Protein AF-A0A1C5XLG9-F1 (afdb_monomer_lite)

pLDDT: mean 87.08, std 16.33, range [39.06, 98.44]

Sequence (145 aa):
MLRSKFYVYPVCGNVIHTMGEAVIHCHGVQLAPAVPEETDENHKIFIEKVEAEYFVCIDHDMTKKHYISFIAAASSDRMQMVKLYPEGNAEARFKINGVKRIFFYCNKDGLFSINVVKGLDDREKSYDDVEERRELEKVAGILFR

Secondary structure (DSSP, 8-state):
-TT-EEEE-TTT--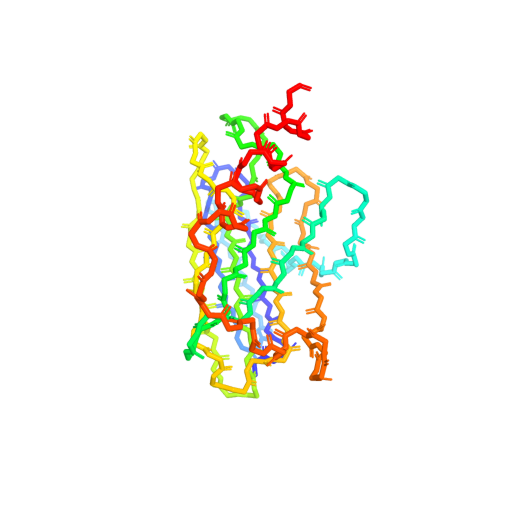EEEESS---EEETTEEEPPBPEEPP-TTSEEEEEEETTEEEEEEE---BTTB-EEEEEEE-SS-EEEEE--TTS-SEEEEE-TT--EEEEEETTTEEEEEE--TTTTT----S--HHHHHHHHHHHHHHT-

Structure (mmCIF, N/CA/C/O backbone):
data_AF-A0A1C5XLG9-F1
#
_entry.id   AF-A0A1C5XLG9-F1
#
loop_
_atom_site.group_PDB
_atom_site.id
_atom_site.type_symbol
_atom_site.label_atom_id
_atom_site.label_alt_id
_atom_site.label_comp_id
_atom_site.label_asym_id
_atom_site.label_entity_id
_atom_site.label_seq_id
_atom_site.pdbx_PDB_ins_code
_atom_site.Cartn_x
_atom_site.Cartn_y
_atom_site.Cartn_z
_atom_site.occupancy
_atom_site.B_iso_or_equiv
_atom_site.auth_seq_id
_atom_site.auth_comp_id
_atom_site.auth_asym_id
_atom_site.auth_atom_id
_atom_site.pdbx_PDB_model_num
ATOM 1 N N . MET A 1 1 ? -14.664 -3.028 -2.597 1.00 91.81 1 MET A N 1
ATOM 2 C CA . MET A 1 1 ? -13.271 -2.635 -2.905 1.00 91.81 1 MET A CA 1
ATOM 3 C C . MET A 1 1 ? -12.218 -3.681 -2.546 1.00 91.81 1 MET A C 1
ATOM 5 O O . MET A 1 1 ? -11.067 -3.509 -2.919 1.00 91.81 1 MET A O 1
ATOM 9 N N . LEU A 1 2 ? -12.576 -4.804 -1.911 1.00 88.88 2 LEU A N 1
ATOM 10 C CA . LEU A 1 2 ? -11.608 -5.835 -1.498 1.00 88.88 2 LEU A CA 1
ATOM 11 C C . LEU A 1 2 ? -10.938 -6.606 -2.646 1.00 88.88 2 LEU A C 1
ATOM 13 O O . LEU A 1 2 ? -9.877 -7.180 -2.446 1.00 88.88 2 LEU A O 1
ATOM 17 N N . ARG A 1 3 ? -11.548 -6.619 -3.838 1.00 90.56 3 ARG A N 1
ATOM 18 C CA . ARG A 1 3 ? -11.000 -7.246 -5.055 1.00 90.56 3 ARG A CA 1
ATOM 19 C C . ARG A 1 3 ? -10.308 -6.243 -5.985 1.00 90.56 3 ARG A C 1
ATOM 21 O O . ARG A 1 3 ? -10.157 -6.511 -7.171 1.00 90.56 3 ARG A O 1
ATOM 28 N N . SER A 1 4 ? -9.961 -5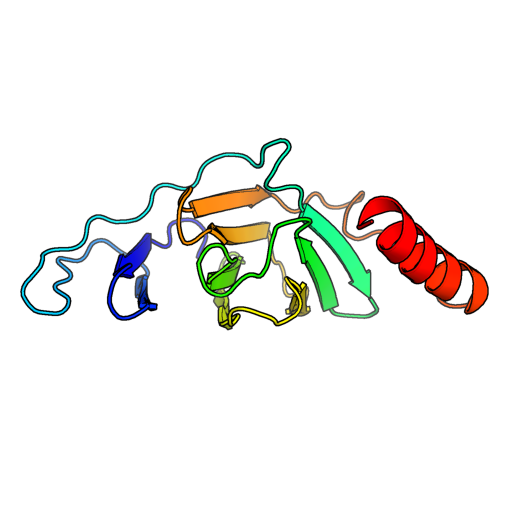.069 -5.461 1.00 92.62 4 SER A N 1
ATOM 29 C CA . SER A 1 4 ? -9.264 -4.047 -6.240 1.00 92.62 4 SER A CA 1
ATOM 30 C C . SER A 1 4 ? -7.925 -4.567 -6.748 1.00 92.62 4 SER A C 1
ATOM 32 O O . SER A 1 4 ? -7.252 -5.316 -6.041 1.00 92.62 4 SER A O 1
ATOM 34 N N . LYS A 1 5 ? -7.527 -4.136 -7.944 1.00 96.50 5 LYS A N 1
ATOM 35 C CA . LYS A 1 5 ? -6.187 -4.390 -8.480 1.00 96.50 5 LYS A CA 1
ATOM 36 C C . LYS A 1 5 ? -5.376 -3.103 -8.442 1.00 96.50 5 LYS A C 1
ATOM 38 O O . LYS A 1 5 ? -5.905 -2.030 -8.748 1.00 96.50 5 LYS A O 1
ATOM 43 N N . PHE A 1 6 ? -4.104 -3.229 -8.089 1.00 97.25 6 PHE A N 1
ATOM 44 C CA . PHE A 1 6 ? -3.134 -2.142 -8.118 1.00 97.25 6 PHE A CA 1
ATOM 45 C C . PHE A 1 6 ? -2.092 -2.441 -9.184 1.00 97.25 6 PHE A C 1
ATOM 47 O O . PHE A 1 6 ? -1.604 -3.561 -9.270 1.00 97.25 6 PHE A O 1
ATOM 54 N N . TYR A 1 7 ? -1.748 -1.443 -9.981 1.00 97.06 7 TYR A N 1
ATOM 55 C CA . TYR A 1 7 ? -0.691 -1.520 -10.979 1.00 97.06 7 TYR A CA 1
ATOM 56 C C . TYR A 1 7 ? 0.310 -0.431 -10.648 1.00 97.06 7 TYR A C 1
ATOM 58 O O . TYR A 1 7 ? -0.067 0.737 -10.535 1.00 97.06 7 TYR A O 1
ATOM 66 N N . VAL A 1 8 ? 1.572 -0.809 -10.475 1.00 95.44 8 VAL A N 1
ATOM 67 C CA . VAL A 1 8 ? 2.634 0.130 -10.123 1.00 95.44 8 VAL A CA 1
ATOM 68 C C . VAL A 1 8 ? 3.717 0.059 -11.178 1.00 95.44 8 VAL A C 1
ATOM 70 O O . VAL A 1 8 ? 4.199 -1.023 -11.502 1.00 95.44 8 VAL A O 1
ATOM 73 N N . TYR A 1 9 ? 4.103 1.214 -11.717 1.00 94.12 9 TYR A N 1
ATOM 74 C CA . TYR A 1 9 ? 5.257 1.293 -12.604 1.00 94.12 9 TYR A CA 1
ATOM 75 C C . TYR A 1 9 ? 6.471 1.811 -11.824 1.00 94.12 9 TYR A C 1
ATOM 77 O O . TYR A 1 9 ? 6.472 2.980 -11.429 1.00 94.12 9 TYR A O 1
ATOM 85 N N . PRO A 1 10 ? 7.511 0.986 -11.599 1.00 81.44 10 PRO A N 1
ATOM 86 C CA . PRO A 1 10 ? 8.613 1.335 -10.700 1.00 81.44 10 PRO A CA 1
ATOM 87 C C . PRO A 1 10 ? 9.467 2.502 -11.209 1.00 81.44 10 PRO A C 1
ATOM 89 O O . PRO A 1 10 ? 10.091 3.190 -10.409 1.00 81.44 10 PRO A O 1
ATOM 92 N N . VAL A 1 11 ? 9.477 2.760 -12.523 1.00 86.81 11 VAL A N 1
ATOM 93 C CA . VAL A 1 11 ? 10.314 3.811 -13.123 1.00 86.81 11 VAL A CA 1
ATOM 94 C C . VAL A 1 11 ? 9.716 5.203 -12.923 1.00 86.81 11 VAL A C 1
ATOM 96 O O . VAL A 1 11 ? 10.418 6.111 -12.496 1.00 86.81 11 VAL A O 1
ATOM 99 N N . CYS A 1 12 ? 8.425 5.393 -13.218 1.00 89.69 12 CYS A N 1
ATOM 100 C CA . CYS A 1 12 ? 7.783 6.708 -13.084 1.00 89.69 12 CYS A CA 1
ATOM 101 C C . CYS A 1 12 ? 6.988 6.871 -11.777 1.00 89.69 12 CYS A C 1
ATOM 103 O O . CYS A 1 12 ? 6.404 7.925 -11.541 1.00 89.69 12 CYS A O 1
ATOM 105 N N . GLY A 1 13 ? 6.900 5.819 -10.958 1.00 87.31 13 GLY A N 1
ATOM 106 C CA . GLY A 1 13 ? 6.197 5.830 -9.674 1.00 87.31 13 GLY A CA 1
ATOM 107 C C . GLY A 1 13 ? 4.672 5.943 -9.773 1.00 87.31 13 GLY A C 1
ATOM 108 O O . GLY A 1 13 ? 4.021 6.193 -8.752 1.00 87.31 13 GLY A O 1
ATOM 109 N N . ASN A 1 14 ? 4.101 5.778 -10.975 1.00 94.12 14 ASN A N 1
ATOM 110 C CA . ASN A 1 14 ? 2.658 5.834 -11.180 1.00 94.12 14 ASN A CA 1
ATOM 111 C C . ASN A 1 14 ? 1.990 4.629 -10.519 1.00 94.12 14 ASN A C 1
ATOM 113 O O . ASN A 1 14 ? 2.467 3.499 -10.649 1.00 94.12 14 ASN A O 1
ATOM 117 N N . VAL A 1 15 ? 0.878 4.890 -9.840 1.00 95.88 15 VAL A N 1
ATOM 118 C CA . VAL A 1 15 ? 0.072 3.872 -9.178 1.00 95.88 15 VAL A CA 1
ATOM 119 C C . VAL A 1 15 ? -1.351 3.998 -9.678 1.00 95.88 15 VAL A C 1
ATOM 121 O O . VAL A 1 15 ? -1.971 5.052 -9.554 1.00 95.88 15 VAL A O 1
ATOM 124 N N . ILE A 1 16 ? -1.865 2.910 -10.232 1.00 96.12 16 ILE A N 1
ATOM 125 C CA . ILE A 1 16 ? -3.201 2.859 -10.801 1.00 96.12 16 ILE A CA 1
ATOM 126 C C . ILE A 1 16 ? -4.006 1.831 -10.028 1.00 96.12 16 ILE A C 1
ATOM 128 O O . ILE A 1 16 ? -3.641 0.660 -9.933 1.00 96.12 16 ILE A O 1
ATOM 132 N N . HIS A 1 17 ? -5.122 2.287 -9.482 1.00 96.25 17 HIS A N 1
ATOM 133 C CA . HIS A 1 17 ? -6.124 1.448 -8.852 1.00 96.25 17 HIS A CA 1
ATOM 134 C C . HIS A 1 17 ? -7.250 1.163 -9.851 1.00 96.25 17 HIS A C 1
ATOM 136 O O . HIS A 1 17 ? -7.676 2.043 -10.596 1.00 96.25 17 HIS A O 1
ATOM 142 N N . THR A 1 18 ? -7.742 -0.073 -9.858 1.00 96.56 18 THR A N 1
ATOM 143 C CA . THR A 1 18 ? -8.908 -0.473 -10.653 1.00 96.56 18 THR A CA 1
ATOM 144 C C . THR A 1 18 ? -9.852 -1.346 -9.836 1.00 96.56 18 THR A C 1
ATOM 146 O O . THR A 1 18 ? -9.450 -2.048 -8.903 1.00 96.56 18 THR A O 1
ATOM 149 N N . MET A 1 19 ? -11.136 -1.304 -10.193 1.00 94.88 19 MET A N 1
ATOM 150 C CA . MET A 1 19 ? -12.191 -2.104 -9.558 1.00 94.88 19 MET A CA 1
ATOM 151 C C . MET A 1 19 ? -12.445 -3.451 -10.257 1.00 94.88 19 MET A C 1
ATOM 153 O O . MET A 1 19 ? -13.223 -4.257 -9.751 1.00 94.88 19 MET A O 1
ATOM 157 N N . GLY A 1 20 ? -11.807 -3.696 -11.400 1.00 90.62 20 GLY A N 1
ATOM 158 C CA . GLY A 1 20 ? -11.966 -4.899 -12.212 1.00 90.62 20 GLY A CA 1
ATOM 159 C C . GLY A 1 20 ? -10.718 -5.165 -13.048 1.00 90.62 20 GLY A C 1
ATOM 160 O O . GLY A 1 20 ? -9.715 -4.469 -12.911 1.00 90.62 20 GLY A O 1
ATOM 161 N N . GLU A 1 21 ? -10.777 -6.180 -13.903 1.00 91.75 21 GLU A N 1
ATOM 162 C CA . GLU A 1 21 ? -9.665 -6.502 -14.798 1.00 91.75 21 GLU A CA 1
ATOM 163 C C . GLU A 1 21 ? -9.498 -5.419 -15.872 1.00 91.75 21 GLU A C 1
ATOM 165 O O . GLU A 1 21 ? -10.477 -4.902 -16.415 1.00 91.75 21 GLU A O 1
ATOM 170 N N . ALA A 1 22 ? -8.248 -5.077 -16.177 1.00 93.88 22 ALA A N 1
ATOM 171 C CA . ALA A 1 22 ? -7.902 -4.088 -17.186 1.00 93.88 22 ALA A CA 1
ATOM 172 C C . ALA A 1 22 ? -6.536 -4.413 -17.800 1.00 93.88 22 ALA A C 1
ATOM 174 O O . ALA A 1 22 ? -5.654 -4.946 -17.130 1.00 93.88 22 ALA A O 1
ATOM 175 N N . VAL A 1 23 ? -6.344 -4.041 -19.065 1.00 96.25 23 VAL A N 1
ATOM 176 C CA . VAL A 1 23 ? -5.019 -4.036 -19.696 1.00 96.25 23 VAL A CA 1
ATOM 177 C C . VAL A 1 23 ? -4.431 -2.641 -19.524 1.00 96.25 23 VAL A C 1
ATOM 179 O O . VAL A 1 23 ? -4.897 -1.688 -20.146 1.00 96.25 23 VAL A O 1
ATOM 182 N N . ILE A 1 24 ? -3.419 -2.513 -18.669 1.00 96.56 24 ILE A N 1
ATOM 183 C CA . ILE A 1 24 ? -2.795 -1.226 -18.349 1.00 96.56 24 ILE A CA 1
ATOM 184 C C . ILE A 1 24 ? -1.411 -1.149 -18.977 1.00 96.56 24 ILE A C 1
ATOM 186 O O . ILE A 1 24 ? -0.586 -2.034 -18.773 1.00 96.56 24 ILE A O 1
ATOM 190 N N . HIS A 1 25 ? -1.148 -0.057 -19.693 1.00 95.94 25 HIS A N 1
ATOM 191 C CA . HIS A 1 25 ? 0.183 0.287 -20.179 1.00 95.94 25 HIS A CA 1
ATOM 192 C C . HIS A 1 25 ? 0.669 1.573 -19.513 1.00 95.94 25 HIS A C 1
ATOM 194 O O . HIS A 1 25 ? -0.083 2.541 -19.392 1.00 95.94 25 HIS A O 1
ATOM 200 N N . CYS A 1 26 ? 1.938 1.608 -19.117 1.00 94.75 26 CYS A N 1
ATOM 201 C CA . CYS A 1 26 ? 2.607 2.815 -18.649 1.00 94.75 26 CYS A CA 1
ATOM 202 C C . CYS A 1 26 ? 3.952 2.936 -19.363 1.00 94.75 26 CYS A C 1
ATOM 204 O O . CYS A 1 26 ? 4.747 2.003 -19.340 1.00 94.75 26 CYS A O 1
ATOM 206 N N . HIS A 1 27 ? 4.189 4.064 -20.041 1.00 92.94 27 HIS A N 1
ATOM 207 C CA . HIS A 1 27 ? 5.396 4.281 -20.853 1.00 92.94 27 HIS A CA 1
ATOM 208 C C . HIS A 1 27 ? 5.660 3.161 -21.883 1.00 92.94 27 HIS A C 1
ATOM 210 O O . HIS A 1 27 ? 6.800 2.773 -22.113 1.00 92.94 27 HIS A O 1
ATOM 216 N N . GLY A 1 28 ? 4.598 2.617 -22.488 1.00 93.06 28 GLY A N 1
ATOM 217 C CA . GLY A 1 28 ? 4.692 1.545 -23.488 1.00 93.06 28 GLY A CA 1
ATOM 218 C C . GLY A 1 28 ? 4.900 0.138 -22.918 1.00 93.06 28 GLY A C 1
ATOM 219 O O . GLY A 1 28 ? 4.861 -0.822 -23.680 1.00 93.06 28 GLY A O 1
ATOM 220 N N . VAL A 1 29 ? 5.058 -0.011 -21.599 1.00 94.19 29 VAL A N 1
ATOM 221 C CA . VAL A 1 29 ? 5.177 -1.313 -20.929 1.00 94.19 29 VAL A CA 1
ATOM 222 C C . VAL A 1 29 ? 3.815 -1.739 -20.393 1.00 94.19 29 VAL A C 1
ATOM 224 O O . VAL A 1 29 ? 3.153 -0.962 -19.702 1.00 94.19 29 VAL A O 1
ATOM 227 N N . GLN A 1 30 ? 3.397 -2.970 -20.692 1.00 95.94 30 GLN A N 1
ATOM 228 C CA . GLN A 1 30 ? 2.208 -3.563 -20.084 1.00 95.94 30 GLN A CA 1
ATOM 229 C C . GLN A 1 30 ? 2.493 -3.911 -18.619 1.00 95.94 30 GLN A C 1
ATOM 231 O O . GLN A 1 30 ? 3.436 -4.642 -18.318 1.00 95.94 30 GLN A O 1
ATOM 236 N N . LEU A 1 31 ? 1.670 -3.398 -17.707 1.00 96.19 31 LEU A N 1
ATOM 237 C CA . LEU A 1 31 ? 1.792 -3.663 -16.278 1.00 96.19 31 LEU A CA 1
ATOM 238 C C . LEU A 1 31 ? 0.988 -4.903 -15.892 1.00 96.19 31 LEU A C 1
ATOM 240 O O . LEU A 1 31 ? -0.177 -5.043 -16.271 1.00 96.19 31 LEU A O 1
ATOM 244 N N . ALA A 1 32 ? 1.592 -5.760 -15.074 1.00 95.19 32 ALA A N 1
ATOM 245 C CA . ALA A 1 32 ? 0.870 -6.792 -14.345 1.00 95.19 32 ALA A CA 1
ATOM 246 C C . ALA A 1 32 ? 0.250 -6.196 -13.065 1.00 95.19 32 ALA A C 1
ATOM 248 O O . ALA A 1 32 ? 0.822 -5.267 -12.484 1.00 95.19 32 ALA A O 1
ATOM 249 N N . PRO A 1 33 ? -0.909 -6.704 -12.611 1.00 96.31 33 PRO A N 1
ATOM 250 C CA . PRO A 1 33 ? -1.447 -6.319 -11.317 1.00 96.31 33 PRO A CA 1
ATOM 251 C C . PRO A 1 33 ? -0.516 -6.820 -10.208 1.00 96.31 33 PRO A C 1
ATOM 253 O O . PRO A 1 33 ? -0.120 -7.985 -10.203 1.00 96.31 33 PRO A O 1
ATOM 256 N N . ALA A 1 34 ? -0.197 -5.951 -9.255 1.00 96.25 34 ALA A N 1
ATOM 257 C CA . ALA A 1 34 ? 0.544 -6.325 -8.064 1.00 96.25 34 ALA A CA 1
ATOM 258 C C . ALA A 1 34 ? -0.287 -7.299 -7.219 1.00 96.25 34 ALA A C 1
ATOM 260 O O . ALA A 1 34 ? -1.488 -7.090 -6.998 1.00 96.25 34 ALA A O 1
ATOM 261 N N . VAL A 1 35 ? 0.360 -8.369 -6.765 1.00 95.75 35 VAL A N 1
ATOM 262 C CA . VAL A 1 35 ? -0.254 -9.398 -5.926 1.00 95.75 35 VAL A CA 1
ATOM 263 C C . VAL A 1 35 ? 0.079 -9.069 -4.474 1.00 95.75 35 VAL A C 1
ATOM 265 O O . VAL A 1 35 ? 1.255 -8.912 -4.170 1.00 95.75 35 VAL A O 1
ATOM 268 N N . PRO A 1 36 ? -0.927 -8.899 -3.599 1.00 96.00 36 PRO A N 1
ATOM 269 C CA . PRO A 1 36 ? -0.672 -8.597 -2.203 1.00 96.00 36 PRO A CA 1
ATOM 270 C C . PRO A 1 36 ? -0.177 -9.839 -1.456 1.00 96.00 36 PRO A C 1
ATOM 272 O O . PRO A 1 36 ? -0.831 -10.883 -1.502 1.00 96.00 36 PRO A O 1
ATOM 275 N N . GLU A 1 37 ? 0.915 -9.681 -0.723 1.00 96.62 37 GLU A N 1
ATOM 276 C CA . GLU A 1 37 ? 1.470 -10.666 0.207 1.00 96.62 37 GLU A CA 1
ATOM 277 C C . GLU A 1 37 ? 1.125 -10.308 1.664 1.00 96.62 37 GLU A C 1
ATOM 279 O O . GLU A 1 37 ? 0.599 -9.224 1.952 1.00 96.62 37 GLU A O 1
ATOM 284 N N . GLU A 1 38 ? 1.349 -11.239 2.591 1.00 95.00 38 GLU A N 1
ATOM 285 C CA . GLU A 1 38 ? 1.226 -10.963 4.027 1.00 95.00 38 GLU A CA 1
ATOM 286 C C . GLU A 1 38 ? 2.440 -10.172 4.521 1.00 95.00 38 GLU A C 1
ATOM 288 O O . GLU A 1 38 ? 3.532 -10.286 3.974 1.00 95.00 38 GLU A O 1
ATOM 293 N N . THR A 1 39 ? 2.246 -9.350 5.551 1.00 92.38 39 THR A N 1
ATOM 294 C CA . THR A 1 39 ? 3.325 -8.539 6.126 1.00 92.38 39 THR A CA 1
ATOM 295 C C . THR A 1 39 ? 4.409 -9.410 6.748 1.00 92.38 39 THR A C 1
ATOM 297 O O . THR A 1 39 ? 4.094 -10.354 7.474 1.00 92.38 39 THR A O 1
ATOM 300 N N . ASP A 1 40 ? 5.666 -9.041 6.530 1.00 91.62 40 ASP A N 1
ATOM 301 C CA . ASP A 1 40 ? 6.837 -9.743 7.053 1.00 91.62 40 ASP A CA 1
ATOM 302 C C . ASP A 1 40 ? 7.585 -8.918 8.120 1.00 91.62 40 ASP A C 1
ATOM 304 O O . ASP A 1 40 ? 7.090 -7.908 8.627 1.00 91.62 40 ASP A O 1
ATOM 308 N N . GLU A 1 41 ? 8.785 -9.367 8.495 1.00 89.69 41 GLU A N 1
ATOM 309 C CA . GLU A 1 41 ? 9.604 -8.712 9.517 1.00 89.69 41 GLU A CA 1
ATOM 310 C C . GLU A 1 41 ? 10.127 -7.323 9.119 1.00 89.69 41 GLU A C 1
ATOM 312 O O . GLU A 1 41 ? 10.358 -6.512 10.018 1.00 89.69 41 GLU A O 1
ATOM 317 N N . ASN A 1 42 ? 10.285 -7.053 7.819 1.00 90.75 42 ASN A N 1
ATOM 318 C CA . ASN A 1 42 ? 10.757 -5.780 7.256 1.00 90.75 42 ASN A CA 1
ATOM 319 C C . ASN A 1 42 ? 9.601 -4.851 6.848 1.00 90.75 42 ASN A C 1
ATOM 321 O O . ASN A 1 42 ? 9.828 -3.706 6.469 1.00 90.75 42 ASN A O 1
ATOM 325 N N . HIS A 1 43 ? 8.367 -5.355 6.892 1.00 94.94 43 HIS A N 1
ATOM 326 C CA . HIS A 1 43 ? 7.151 -4.673 6.463 1.00 94.94 43 HIS A CA 1
ATOM 327 C C . HIS A 1 43 ? 6.093 -4.697 7.570 1.00 94.94 43 HIS A C 1
ATOM 329 O O . HIS A 1 43 ? 4.906 -4.940 7.325 1.00 94.94 43 HIS A O 1
ATOM 335 N N . LYS A 1 44 ? 6.519 -4.468 8.816 1.00 94.00 44 LYS A N 1
ATOM 336 C CA . LYS A 1 44 ? 5.617 -4.474 9.970 1.00 94.00 44 LYS A CA 1
ATOM 337 C C . LYS A 1 44 ? 4.707 -3.260 9.925 1.00 94.00 44 LYS A C 1
ATOM 339 O O . LYS A 1 44 ? 5.145 -2.132 9.724 1.00 94.00 44 LYS A O 1
ATOM 344 N N . ILE A 1 45 ? 3.426 -3.502 10.154 1.00 94.38 45 ILE A N 1
ATOM 345 C CA . ILE A 1 45 ? 2.394 -2.474 10.156 1.00 94.38 45 ILE A CA 1
ATOM 346 C C . ILE A 1 45 ? 1.785 -2.351 11.548 1.00 94.38 45 ILE A C 1
ATOM 348 O O . ILE A 1 45 ? 1.421 -3.342 12.179 1.00 94.38 45 ILE A O 1
ATOM 352 N N . PHE A 1 46 ? 1.637 -1.114 11.997 1.00 94.06 46 PHE A N 1
ATOM 353 C CA . PHE A 1 46 ? 0.949 -0.744 13.221 1.00 94.06 46 PHE A CA 1
ATOM 354 C C . PHE A 1 46 ? -0.301 0.044 12.852 1.00 94.06 46 PHE A C 1
ATOM 356 O O . PHE A 1 46 ? -0.236 1.015 12.096 1.00 94.06 46 PHE A O 1
ATOM 363 N N . ILE A 1 47 ? -1.447 -0.392 13.370 1.00 93.62 47 ILE A N 1
ATOM 364 C CA . ILE A 1 47 ? -2.739 0.250 13.147 1.00 93.62 47 ILE A CA 1
ATOM 365 C C . ILE A 1 47 ? -3.276 0.667 14.508 1.00 93.62 47 ILE A C 1
ATOM 367 O O . ILE A 1 47 ? -3.487 -0.168 15.384 1.00 93.62 47 ILE A O 1
ATOM 371 N N . GLU A 1 48 ? -3.496 1.962 14.681 1.00 91.12 48 GLU A N 1
ATOM 372 C CA . GLU A 1 48 ? -4.053 2.531 15.899 1.00 91.12 48 GLU A CA 1
ATOM 373 C C . GLU A 1 48 ? -5.322 3.315 15.586 1.00 91.12 48 GLU A C 1
ATOM 375 O O . GLU A 1 48 ? -5.371 4.111 14.645 1.00 91.12 48 GLU A O 1
ATOM 380 N N . LYS A 1 49 ? -6.367 3.105 16.385 1.00 90.00 49 LYS A N 1
ATOM 381 C CA . LYS A 1 49 ? -7.572 3.922 16.313 1.00 90.00 49 LYS A CA 1
ATOM 382 C C . LYS A 1 49 ? -7.351 5.236 17.058 1.00 90.00 49 LYS A C 1
ATOM 384 O O . LYS A 1 49 ? -7.151 5.241 18.269 1.00 90.00 49 LYS A O 1
ATOM 389 N N . VAL A 1 50 ? -7.487 6.341 16.337 1.00 89.94 50 VAL A N 1
ATOM 390 C CA . VAL A 1 50 ? -7.442 7.707 16.861 1.00 89.94 50 VAL A CA 1
ATOM 391 C C . VAL A 1 50 ? -8.749 8.397 16.492 1.00 89.94 50 VAL A C 1
ATOM 393 O O . VAL A 1 50 ? -8.990 8.704 15.326 1.00 89.94 50 VAL A O 1
ATOM 396 N N . GLU A 1 51 ? -9.615 8.616 17.482 1.00 88.56 51 GLU A N 1
ATOM 397 C CA . GLU A 1 51 ? -10.959 9.179 17.287 1.00 88.56 51 GLU A CA 1
ATOM 398 C C . GLU A 1 51 ? -11.772 8.407 16.219 1.00 88.56 51 GLU A C 1
ATOM 400 O O . GLU A 1 51 ? -12.187 7.266 16.434 1.00 88.56 51 GLU A O 1
ATOM 405 N N . ALA A 1 52 ? -12.008 9.017 15.052 1.00 91.06 52 ALA A N 1
ATOM 406 C CA . ALA A 1 52 ? -12.747 8.441 13.927 1.00 91.06 52 ALA A CA 1
ATOM 407 C C . ALA A 1 52 ? -11.836 7.931 12.789 1.00 91.06 52 ALA A C 1
ATOM 409 O O . ALA A 1 52 ? -12.322 7.599 11.697 1.00 91.06 52 ALA A O 1
ATOM 410 N N . GLU A 1 53 ? -10.525 7.869 13.026 1.00 94.19 53 GLU A N 1
ATOM 411 C CA . GLU A 1 53 ? -9.509 7.503 12.044 1.00 94.19 53 GLU A CA 1
ATOM 412 C C . GLU A 1 53 ? -8.665 6.307 12.506 1.00 94.19 53 GLU A C 1
ATOM 414 O O . GLU A 1 53 ? -8.458 6.073 13.692 1.00 94.19 53 GLU A O 1
ATOM 419 N N . TYR A 1 54 ? -8.166 5.544 11.540 1.00 95.38 54 TYR A N 1
ATOM 420 C CA . TYR A 1 54 ? -7.028 4.656 11.711 1.00 95.38 54 TYR A CA 1
ATOM 421 C C . TYR A 1 54 ? -5.7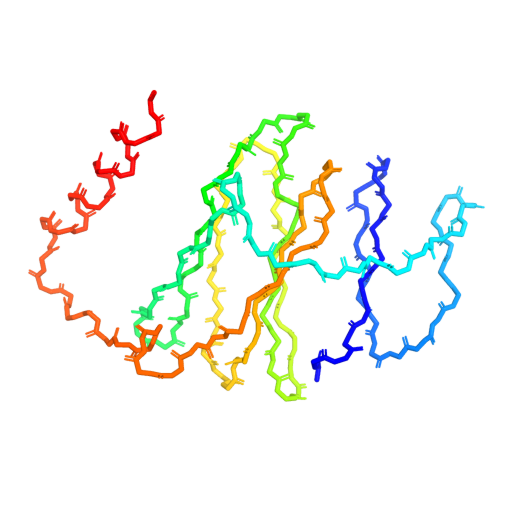63 5.431 11.368 1.00 95.38 54 TYR A C 1
ATOM 423 O O . TYR A 1 54 ? -5.602 5.870 10.225 1.00 95.38 54 TYR A O 1
ATOM 431 N N . PHE A 1 55 ? -4.874 5.580 12.342 1.00 96.50 55 PHE A N 1
ATOM 432 C CA . PHE A 1 55 ? -3.487 5.945 12.120 1.00 96.50 55 PHE A CA 1
ATOM 433 C C . PHE A 1 55 ? -2.702 4.673 11.797 1.00 96.50 55 PHE A C 1
ATOM 435 O O . PHE A 1 55 ? -2.670 3.728 12.581 1.00 96.50 55 PHE A O 1
ATOM 442 N N . VAL A 1 56 ? -2.125 4.632 10.603 1.00 96.69 56 VAL A N 1
ATOM 443 C CA . VAL A 1 56 ? -1.358 3.500 10.094 1.00 96.69 56 VAL A CA 1
ATOM 444 C C . VAL A 1 56 ? 0.091 3.933 9.974 1.00 96.69 56 VAL A C 1
ATOM 446 O O . VAL A 1 56 ? 0.366 4.912 9.284 1.00 96.69 56 VAL A O 1
ATOM 449 N N . CYS A 1 57 ? 0.997 3.187 10.591 1.00 97.38 57 CYS A N 1
ATOM 450 C CA . CYS A 1 57 ? 2.440 3.376 10.491 1.00 97.38 57 CYS A CA 1
ATOM 451 C C . CYS A 1 57 ? 3.090 2.067 10.040 1.00 97.38 57 CYS A C 1
ATOM 453 O O . CYS A 1 57 ? 2.703 0.994 10.503 1.00 97.38 57 CYS A O 1
ATOM 455 N N . ILE A 1 58 ? 4.045 2.145 9.119 1.00 96.75 58 ILE A N 1
ATOM 456 C CA . ILE A 1 58 ? 4.803 0.996 8.632 1.00 96.75 58 ILE A CA 1
ATOM 457 C C . ILE A 1 58 ? 6.250 1.183 9.078 1.00 96.75 58 ILE A C 1
ATOM 459 O O . ILE A 1 58 ? 6.884 2.179 8.742 1.00 96.75 58 ILE A O 1
ATOM 463 N N . ASP A 1 59 ? 6.763 0.222 9.833 1.00 94.56 59 ASP A N 1
ATOM 464 C CA . ASP A 1 59 ? 8.177 0.128 10.185 1.00 94.56 59 ASP A CA 1
ATOM 465 C C . ASP A 1 59 ? 8.933 -0.365 8.948 1.00 94.56 59 ASP A C 1
ATOM 467 O O . ASP A 1 59 ? 8.954 -1.557 8.643 1.00 94.56 59 ASP A O 1
ATOM 471 N N . HIS A 1 60 ? 9.411 0.601 8.159 1.00 94.69 60 HIS A N 1
ATOM 472 C CA . HIS A 1 60 ? 10.092 0.376 6.893 1.00 94.69 60 HIS A CA 1
ATOM 473 C C . HIS A 1 60 ? 10.988 1.569 6.533 1.00 94.69 60 HIS A C 1
ATOM 475 O O . HIS A 1 60 ? 10.632 2.730 6.753 1.00 94.69 60 HIS A O 1
ATOM 481 N N . ASP A 1 61 ? 12.123 1.291 5.889 1.00 93.44 61 ASP A N 1
ATOM 482 C CA . ASP A 1 61 ? 13.043 2.308 5.376 1.00 93.44 61 ASP A CA 1
ATOM 483 C C . ASP A 1 61 ? 12.347 3.290 4.424 1.00 93.44 61 ASP A C 1
ATOM 485 O O . ASP A 1 61 ? 11.666 2.890 3.482 1.00 93.44 61 ASP A O 1
ATOM 489 N N . MET A 1 62 ? 12.583 4.589 4.597 1.00 95.94 62 MET A N 1
ATOM 490 C CA . MET A 1 62 ? 12.066 5.636 3.705 1.00 95.94 62 MET A CA 1
ATOM 491 C C . MET A 1 62 ? 13.207 6.419 3.059 1.00 95.94 62 MET A C 1
ATOM 493 O O . MET A 1 62 ? 13.309 7.633 3.164 1.00 95.94 62 MET A O 1
ATOM 497 N N . THR A 1 63 ? 14.099 5.728 2.359 1.00 96.94 63 THR A N 1
ATOM 498 C CA . THR A 1 63 ? 15.208 6.344 1.615 1.00 96.94 63 THR A CA 1
ATOM 499 C C . THR A 1 63 ? 14.813 6.651 0.169 1.00 96.94 63 THR A C 1
ATOM 501 O O . THR A 1 63 ? 13.893 6.052 -0.383 1.00 96.94 63 THR A O 1
ATOM 504 N N . LYS A 1 64 ? 15.589 7.491 -0.534 1.00 95.00 64 LYS A N 1
ATOM 505 C CA . LYS A 1 64 ? 15.404 7.758 -1.981 1.00 95.00 64 LYS A CA 1
ATOM 506 C C . LYS A 1 64 ? 15.323 6.504 -2.861 1.00 95.00 64 LYS A C 1
ATOM 508 O O . LYS A 1 64 ? 14.775 6.565 -3.958 1.00 95.00 64 LYS A O 1
ATOM 513 N N . LYS A 1 65 ? 15.917 5.389 -2.423 1.00 94.94 65 LYS A N 1
ATOM 514 C CA . LYS A 1 65 ? 16.005 4.136 -3.191 1.00 94.94 65 LYS A CA 1
ATOM 515 C C . LYS A 1 65 ? 15.073 3.040 -2.677 1.00 94.94 65 LYS A C 1
ATOM 517 O O . LYS A 1 65 ? 14.801 2.102 -3.427 1.00 94.94 65 LYS A O 1
ATOM 522 N N . HIS A 1 66 ? 14.633 3.119 -1.427 1.00 96.12 66 HIS A N 1
ATOM 523 C CA . HIS A 1 66 ? 13.824 2.101 -0.770 1.00 96.12 66 HIS A CA 1
ATOM 524 C C . HIS A 1 66 ? 12.793 2.783 0.118 1.00 96.12 66 HIS A C 1
ATOM 526 O O . HIS A 1 66 ? 13.196 3.461 1.057 1.00 96.12 66 HIS A O 1
ATOM 532 N N . TYR A 1 67 ? 11.518 2.687 -0.246 1.00 96.69 67 TYR A N 1
ATOM 533 C CA . TYR A 1 67 ? 10.432 3.416 0.399 1.00 96.69 67 TYR A CA 1
ATOM 534 C C . TYR A 1 67 ? 9.073 2.765 0.132 1.00 96.69 67 TYR A C 1
ATOM 536 O O . TYR A 1 67 ? 8.855 2.109 -0.896 1.00 96.69 67 TYR A O 1
ATOM 544 N N . ILE A 1 68 ? 8.124 3.037 1.024 1.00 97.69 68 ILE A N 1
ATOM 545 C CA . ILE A 1 68 ? 6.708 2.765 0.799 1.00 97.69 68 ILE A CA 1
ATOM 546 C C . ILE A 1 68 ? 6.135 3.837 -0.126 1.00 97.69 68 ILE A C 1
ATOM 548 O O . ILE A 1 68 ? 6.198 5.032 0.147 1.00 97.69 68 ILE A O 1
ATOM 552 N N . SER A 1 69 ? 5.565 3.410 -1.248 1.00 97.19 69 SER A N 1
ATOM 553 C CA . SER A 1 69 ? 5.051 4.280 -2.306 1.00 97.19 69 SER A CA 1
ATOM 554 C C . SER A 1 69 ? 3.644 4.795 -2.021 1.00 97.19 69 SER A C 1
ATOM 556 O O . SER A 1 69 ? 3.295 5.911 -2.406 1.00 97.19 69 SER A O 1
ATOM 558 N N . PHE A 1 70 ? 2.803 3.972 -1.399 1.00 98.06 70 PHE A N 1
ATOM 559 C CA . PHE A 1 70 ? 1.453 4.348 -0.998 1.00 98.06 70 PHE A CA 1
ATOM 560 C C . PHE A 1 70 ? 0.936 3.428 0.104 1.00 98.06 70 PHE A C 1
ATOM 562 O O . PHE A 1 70 ? 1.385 2.287 0.226 1.00 98.06 70 PHE A O 1
ATOM 569 N N . ILE A 1 71 ? -0.073 3.915 0.823 1.00 98.44 71 ILE A N 1
ATOM 570 C CA . ILE A 1 71 ? -0.917 3.123 1.719 1.00 98.44 71 ILE A CA 1
ATOM 571 C C . ILE A 1 71 ? -2.372 3.310 1.274 1.00 98.44 71 ILE A C 1
ATOM 573 O O . ILE A 1 71 ? -2.787 4.416 0.914 1.00 98.44 71 ILE A O 1
ATOM 577 N N . ALA A 1 72 ? -3.156 2.237 1.260 1.00 98.25 72 ALA A N 1
ATOM 578 C CA . ALA A 1 72 ? -4.557 2.260 0.873 1.00 98.25 72 ALA A CA 1
ATOM 579 C C . ALA A 1 72 ? -5.434 1.474 1.851 1.00 98.25 72 ALA A C 1
ATOM 581 O O . ALA A 1 72 ? -5.122 0.347 2.219 1.00 98.25 72 ALA A O 1
ATOM 582 N N . ALA A 1 73 ? -6.574 2.044 2.224 1.00 98.00 73 ALA A N 1
ATOM 583 C CA . ALA A 1 73 ? -7.571 1.431 3.086 1.00 98.00 73 ALA A CA 1
ATOM 584 C C . ALA A 1 73 ? -8.838 1.099 2.289 1.00 98.00 73 ALA A C 1
ATOM 586 O O . ALA A 1 73 ? -9.516 1.984 1.755 1.00 98.00 73 ALA A O 1
ATOM 587 N N . ALA A 1 74 ? -9.177 -0.187 2.229 1.00 97.56 74 ALA A N 1
ATOM 588 C CA . ALA A 1 74 ? -10.327 -0.698 1.499 1.00 97.56 74 ALA A CA 1
ATOM 589 C C . ALA A 1 74 ? -11.470 -1.085 2.442 1.00 97.56 74 ALA A C 1
ATOM 591 O O . ALA A 1 74 ? -11.307 -1.908 3.348 1.00 97.56 74 ALA A O 1
ATOM 592 N N . SER A 1 75 ? -12.661 -0.556 2.171 1.00 95.94 75 SER A N 1
ATOM 593 C CA . SER A 1 75 ? -13.922 -1.029 2.744 1.00 95.94 75 SER A CA 1
ATOM 594 C C . SER A 1 75 ? -14.690 -1.896 1.729 1.00 95.94 75 SER A C 1
ATOM 596 O O . SER A 1 75 ? -14.199 -2.271 0.653 1.00 95.94 75 SER A O 1
ATOM 598 N N . SER A 1 76 ? -15.932 -2.251 2.058 1.00 94.00 76 SER A N 1
ATOM 599 C CA . SER A 1 76 ? -16.820 -2.942 1.116 1.00 94.00 76 SER A CA 1
ATOM 600 C C . SER A 1 76 ? -17.045 -2.126 -0.167 1.00 94.00 76 SER A C 1
ATOM 602 O O . SER A 1 76 ? -17.017 -2.697 -1.257 1.00 94.00 76 SER A O 1
ATOM 604 N N . ASP A 1 77 ? -17.176 -0.806 -0.054 1.00 93.12 77 ASP A N 1
ATOM 605 C CA . ASP A 1 77 ? -17.663 0.117 -1.088 1.00 93.12 77 ASP A CA 1
ATOM 606 C C . ASP A 1 77 ? -16.712 1.294 -1.386 1.00 93.12 77 ASP A C 1
ATOM 608 O O . ASP A 1 77 ? -16.881 1.971 -2.395 1.00 93.12 77 ASP A O 1
ATOM 612 N N . ARG A 1 78 ? -15.689 1.528 -0.555 1.00 95.12 78 ARG A N 1
ATOM 613 C CA . ARG A 1 78 ? -14.773 2.677 -0.652 1.00 95.12 78 ARG A CA 1
ATOM 614 C C . ARG A 1 78 ? -13.311 2.256 -0.647 1.00 95.12 78 ARG A C 1
ATOM 616 O O . ARG A 1 78 ? -12.936 1.222 -0.091 1.00 95.12 78 ARG A O 1
ATOM 623 N N . MET A 1 79 ? -12.498 3.069 -1.308 1.00 96.75 79 MET A N 1
ATOM 624 C CA . MET A 1 79 ? -11.044 2.996 -1.286 1.00 96.75 79 MET A CA 1
ATOM 625 C C . MET A 1 79 ? -10.527 4.373 -0.895 1.00 96.75 79 MET A C 1
ATOM 627 O O . MET A 1 79 ? -10.885 5.367 -1.524 1.00 96.75 79 MET A O 1
ATOM 631 N N . GLN A 1 80 ? -9.723 4.424 0.157 1.00 97.75 80 GLN A N 1
ATOM 632 C CA . GLN A 1 80 ? -8.963 5.606 0.546 1.00 97.75 80 GLN A CA 1
ATOM 633 C C . GLN A 1 80 ? -7.501 5.307 0.247 1.00 97.75 80 GLN A C 1
ATOM 635 O O . GLN A 1 80 ? -7.032 4.229 0.589 1.00 97.75 80 GLN A O 1
ATOM 640 N N . MET A 1 81 ? -6.788 6.215 -0.407 1.00 97.56 81 MET A N 1
ATOM 641 C CA . MET A 1 81 ? -5.412 5.976 -0.830 1.00 97.56 81 MET A CA 1
ATOM 642 C C . MET A 1 81 ? -4.579 7.227 -0.595 1.00 97.56 81 MET A C 1
ATOM 644 O O . MET A 1 81 ? -4.981 8.320 -0.989 1.00 97.56 81 MET A O 1
ATOM 648 N N . VAL A 1 82 ? -3.427 7.051 0.044 1.00 98.12 82 VAL A N 1
ATOM 649 C CA . VAL A 1 82 ? -2.470 8.111 0.354 1.00 98.12 82 VAL A CA 1
ATOM 650 C C . VAL A 1 82 ? -1.155 7.767 -0.328 1.00 98.12 82 VAL A C 1
ATOM 652 O O . VAL A 1 82 ? -0.593 6.692 -0.115 1.00 98.12 82 VAL A O 1
ATOM 655 N N . LYS A 1 83 ? -0.679 8.676 -1.181 1.00 96.50 83 LYS A N 1
ATOM 656 C CA . LYS A 1 83 ? 0.648 8.584 -1.789 1.00 96.50 83 LYS A CA 1
ATOM 657 C C . LYS A 1 83 ? 1.689 8.999 -0.754 1.00 96.50 83 LYS A C 1
ATOM 659 O O . LYS A 1 83 ? 1.533 10.041 -0.123 1.00 96.50 83 LYS A O 1
ATOM 664 N N . LEU A 1 84 ? 2.746 8.207 -0.636 1.00 96.81 84 LEU A N 1
ATOM 665 C CA . LEU A 1 84 ? 3.913 8.524 0.174 1.00 96.81 84 LEU A CA 1
ATOM 666 C C . LEU A 1 84 ? 5.110 8.807 -0.734 1.00 96.81 84 LEU A C 1
ATOM 668 O O . LEU A 1 84 ? 5.146 8.402 -1.903 1.00 96.81 84 LEU A O 1
ATOM 672 N N . TYR A 1 85 ? 6.074 9.541 -0.193 1.00 94.06 85 TYR A N 1
ATOM 673 C CA . TYR A 1 85 ? 7.274 9.951 -0.906 1.00 94.06 85 TYR A CA 1
ATOM 674 C C . TYR A 1 85 ? 8.514 9.527 -0.121 1.00 94.06 85 TYR A C 1
ATOM 676 O O . TYR A 1 85 ? 8.457 9.478 1.109 1.00 94.06 85 TYR A O 1
ATOM 684 N N . PRO A 1 86 ? 9.629 9.234 -0.813 1.00 95.56 86 PRO A N 1
ATOM 685 C CA . PRO A 1 86 ? 10.897 8.958 -0.152 1.00 95.56 86 PRO A CA 1
ATOM 686 C C . PRO A 1 86 ? 11.283 10.065 0.832 1.00 95.56 86 PRO A C 1
ATOM 688 O O . PRO A 1 86 ? 10.947 11.226 0.611 1.00 95.56 86 PRO A O 1
ATOM 691 N N . GLU A 1 87 ? 12.034 9.710 1.872 1.00 95.75 87 GLU A N 1
ATOM 692 C CA . GLU A 1 87 ? 12.527 10.608 2.933 1.00 95.75 87 GLU A CA 1
ATOM 693 C C . GLU A 1 87 ? 11.431 11.214 3.828 1.00 95.75 87 GLU A C 1
ATOM 695 O O . GLU A 1 87 ? 11.737 12.004 4.718 1.00 95.75 87 GLU A O 1
ATOM 700 N N . GLY A 1 88 ? 10.167 10.831 3.62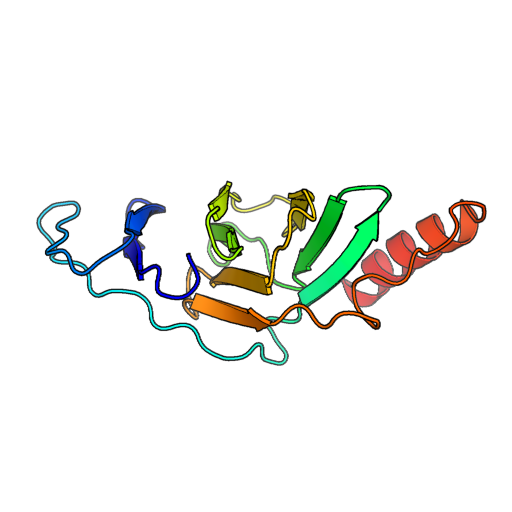5 1.00 94.50 88 GLY A N 1
ATOM 701 C CA . GLY A 1 88 ? 9.056 11.138 4.523 1.00 94.50 88 GLY A CA 1
ATOM 702 C C . GLY A 1 88 ? 8.733 9.993 5.483 1.00 94.50 88 GLY A C 1
ATOM 703 O O . GLY A 1 88 ? 9.306 8.910 5.403 1.00 94.50 88 GLY A O 1
ATOM 704 N N . ASN A 1 89 ? 7.761 10.223 6.364 1.00 95.38 89 ASN A N 1
ATOM 705 C CA . ASN A 1 89 ? 7.263 9.188 7.266 1.00 95.38 89 ASN A CA 1
ATOM 706 C C . ASN A 1 89 ? 6.456 8.130 6.494 1.00 95.38 89 ASN A C 1
ATOM 708 O O . ASN A 1 89 ? 5.652 8.461 5.617 1.00 95.38 89 ASN A O 1
ATOM 712 N N . ALA A 1 90 ? 6.628 6.859 6.859 1.00 97.06 90 ALA A N 1
ATOM 713 C CA . ALA A 1 90 ? 5.859 5.736 6.328 1.00 97.06 90 ALA A CA 1
ATOM 714 C C . ALA A 1 90 ? 4.491 5.598 7.027 1.00 97.06 90 ALA A C 1
ATOM 716 O O . ALA A 1 90 ? 4.137 4.534 7.532 1.00 97.06 90 ALA A O 1
ATOM 717 N N . GLU A 1 91 ? 3.720 6.685 7.084 1.00 97.88 91 GLU A N 1
ATOM 718 C CA . GLU A 1 91 ? 2.479 6.754 7.861 1.00 97.88 91 GLU A CA 1
ATOM 719 C C . GLU A 1 91 ? 1.330 7.429 7.101 1.00 97.88 91 GLU A C 1
ATOM 721 O O . GLU A 1 91 ? 1.537 8.276 6.229 1.00 97.88 91 GLU A O 1
ATOM 726 N N . ALA A 1 92 ? 0.093 7.059 7.426 1.00 97.62 92 ALA A N 1
ATOM 727 C CA . ALA A 1 92 ? -1.108 7.651 6.849 1.00 97.62 92 ALA A CA 1
ATOM 728 C C . ALA A 1 92 ? -2.307 7.546 7.797 1.00 97.62 92 ALA A C 1
ATOM 730 O O . ALA A 1 92 ? -2.373 6.672 8.659 1.00 97.62 92 ALA A O 1
ATOM 731 N N . ARG A 1 93 ? -3.294 8.426 7.600 1.00 96.94 93 ARG A N 1
ATOM 732 C CA . ARG A 1 93 ? -4.571 8.397 8.322 1.00 96.94 93 ARG A CA 1
ATOM 733 C C . ARG A 1 93 ? -5.721 8.058 7.388 1.00 96.94 93 ARG A C 1
ATOM 735 O O . ARG A 1 93 ? -5.803 8.582 6.277 1.00 96.94 93 ARG A O 1
ATOM 742 N N . PHE A 1 94 ? -6.623 7.203 7.855 1.00 97.06 94 PHE A N 1
ATOM 743 C CA . PHE A 1 94 ? -7.796 6.768 7.102 1.00 97.06 94 PHE A CA 1
ATOM 744 C C . PHE A 1 94 ? -9.043 6.846 7.958 1.00 97.06 94 PHE A C 1
ATOM 746 O O . PHE A 1 94 ? -9.053 6.366 9.084 1.00 97.06 94 PHE A O 1
ATOM 753 N N . LYS A 1 95 ? -10.152 7.339 7.410 1.00 95.75 95 LYS A N 1
ATOM 754 C CA . LYS A 1 95 ? -11.432 7.277 8.126 1.00 95.75 95 LYS A CA 1
ATOM 755 C C . LYS A 1 95 ? -11.846 5.823 8.312 1.00 95.75 95 LYS A C 1
ATOM 757 O O . LYS A 1 95 ? -11.822 5.068 7.335 1.00 95.75 95 LYS A O 1
ATOM 762 N N . ILE A 1 96 ? -12.282 5.454 9.518 1.00 92.81 96 ILE A N 1
ATOM 763 C CA . ILE A 1 96 ? -12.597 4.060 9.864 1.00 92.81 96 ILE A CA 1
ATOM 764 C C . ILE A 1 96 ? -13.634 3.475 8.912 1.00 92.81 96 ILE A C 1
ATOM 766 O O . ILE A 1 96 ? -13.418 2.363 8.472 1.00 92.81 96 ILE A O 1
ATOM 770 N N . ASN A 1 97 ? -14.720 4.194 8.581 1.00 90.00 97 ASN A N 1
ATOM 771 C CA . ASN A 1 97 ? -15.699 3.948 7.494 1.00 90.00 97 ASN A CA 1
ATOM 772 C C . ASN A 1 97 ? -15.882 2.490 6.997 1.00 90.00 97 ASN A C 1
ATOM 774 O O . ASN A 1 97 ? -16.013 2.236 5.797 1.00 90.00 97 ASN A O 1
ATOM 778 N N . GLY A 1 98 ? -15.901 1.513 7.907 1.00 92.00 98 GLY A N 1
ATOM 779 C CA . GLY A 1 98 ? -15.962 0.091 7.563 1.00 92.00 98 GLY A CA 1
ATOM 780 C C . GLY A 1 98 ? -14.757 -0.443 6.774 1.00 92.00 98 GLY A C 1
ATOM 781 O O . GLY A 1 98 ? -14.924 -1.395 6.008 1.00 92.00 98 GLY A O 1
ATOM 782 N N . VAL A 1 99 ? -13.577 0.161 6.916 1.00 95.81 99 VAL A N 1
ATOM 783 C CA . VAL A 1 99 ? -12.291 -0.347 6.434 1.00 95.81 99 VAL A CA 1
ATOM 784 C C . VAL A 1 99 ? -12.104 -1.759 6.974 1.00 95.81 99 VAL A C 1
ATOM 786 O O . VAL A 1 99 ? -12.331 -2.045 8.146 1.00 95.81 99 VAL A O 1
ATOM 789 N N . LYS A 1 100 ? -11.746 -2.657 6.064 1.00 96.00 100 LYS A N 1
ATOM 790 C CA . LYS A 1 100 ? -11.581 -4.090 6.316 1.00 96.00 100 LYS A CA 1
ATOM 791 C C . LYS A 1 100 ? -10.166 -4.562 6.021 1.00 96.00 100 LYS A C 1
ATOM 793 O O . LYS A 1 100 ? -9.754 -5.587 6.549 1.00 96.00 100 LYS A O 1
ATOM 798 N N . ARG A 1 101 ? -9.451 -3.862 5.140 1.00 96.62 101 ARG A N 1
ATOM 799 C CA . ARG A 1 101 ? -8.113 -4.247 4.701 1.00 96.62 101 ARG A CA 1
ATOM 800 C C . ARG A 1 101 ? -7.272 -3.014 4.423 1.00 96.62 101 ARG A C 1
ATOM 802 O O . ARG A 1 101 ? -7.755 -2.095 3.758 1.00 96.62 101 ARG A O 1
ATOM 809 N N . ILE A 1 102 ? -6.037 -3.030 4.905 1.00 97.75 102 ILE A N 1
ATOM 810 C CA . ILE A 1 102 ? -5.001 -2.075 4.525 1.00 97.75 102 ILE A CA 1
ATOM 811 C C . ILE A 1 102 ? -4.083 -2.749 3.509 1.00 97.75 102 ILE A C 1
ATOM 813 O O . ILE A 1 102 ? -3.769 -3.932 3.632 1.00 97.75 102 ILE A O 1
ATOM 817 N N . PHE A 1 103 ? -3.686 -1.991 2.499 1.00 98.19 103 PHE A N 1
ATOM 818 C CA . PHE A 1 103 ? -2.677 -2.336 1.514 1.00 98.19 103 PHE A CA 1
ATOM 819 C C . PHE A 1 103 ? -1.559 -1.308 1.582 1.00 98.19 103 PHE A C 1
ATOM 821 O O . PHE A 1 103 ? -1.831 -0.124 1.783 1.00 98.19 103 PHE A O 1
ATOM 828 N N . PHE A 1 104 ? -0.329 -1.721 1.337 1.00 98.19 104 PHE A N 1
ATOM 829 C CA . PHE A 1 104 ? 0.776 -0.794 1.132 1.00 98.19 104 PHE A CA 1
ATOM 830 C C . PHE A 1 104 ? 1.794 -1.401 0.181 1.00 98.19 104 PHE A C 1
ATOM 832 O O . PHE A 1 104 ? 1.876 -2.619 0.050 1.00 98.19 104 PHE A O 1
ATOM 839 N N . TYR A 1 105 ? 2.530 -0.551 -0.525 1.00 98.00 105 TYR A N 1
ATOM 840 C CA . TYR A 1 105 ? 3.443 -0.996 -1.572 1.00 98.00 105 TYR A CA 1
ATOM 841 C C . TYR A 1 105 ? 4.862 -0.517 -1.306 1.00 98.00 105 TYR A C 1
ATOM 843 O O . TYR A 1 105 ? 5.110 0.690 -1.353 1.00 98.00 105 TYR A O 1
ATOM 851 N N . CYS A 1 106 ? 5.783 -1.450 -1.094 1.00 97.25 106 CYS A N 1
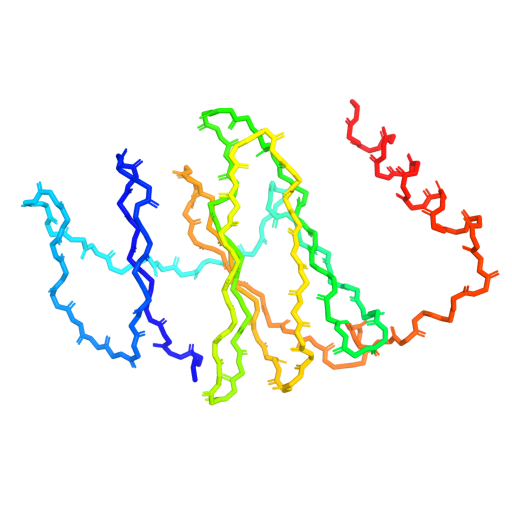ATOM 852 C CA . CYS A 1 106 ? 7.216 -1.202 -1.122 1.00 97.25 106 CYS A CA 1
ATOM 853 C C . CYS A 1 106 ? 7.701 -1.142 -2.575 1.00 97.25 106 CYS A C 1
ATOM 855 O O . CYS A 1 106 ? 7.364 -1.987 -3.406 1.00 97.25 106 CYS A O 1
ATOM 857 N N . ASN A 1 107 ? 8.519 -0.140 -2.907 1.00 95.94 107 ASN A N 1
ATOM 858 C CA . ASN A 1 107 ? 9.028 0.019 -4.268 1.00 95.94 107 ASN A CA 1
ATOM 859 C C . ASN A 1 107 ? 9.963 -1.115 -4.730 1.00 95.94 107 ASN A C 1
ATOM 861 O O . ASN A 1 107 ? 10.190 -1.223 -5.937 1.00 95.94 107 ASN A O 1
ATOM 865 N N . LYS A 1 108 ? 10.503 -1.917 -3.805 1.00 95.25 108 LYS A N 1
ATOM 866 C CA . LYS A 1 108 ? 11.362 -3.071 -4.098 1.00 95.25 108 LYS A CA 1
ATOM 867 C C . LYS A 1 108 ? 10.652 -4.402 -3.906 1.00 95.25 108 LYS A C 1
ATOM 869 O O . LYS A 1 108 ? 10.719 -5.235 -4.804 1.00 95.25 108 LYS A O 1
ATOM 874 N N . ASP A 1 109 ? 9.957 -4.556 -2.785 1.00 95.94 109 ASP A N 1
ATOM 875 C CA . ASP A 1 109 ? 9.453 -5.861 -2.348 1.00 95.94 109 ASP A CA 1
ATOM 876 C C . ASP A 1 109 ? 7.983 -6.095 -2.721 1.00 95.94 109 ASP A C 1
ATOM 878 O O . ASP A 1 109 ? 7.475 -7.203 -2.615 1.00 95.94 109 ASP A O 1
ATOM 882 N N . GLY A 1 110 ? 7.305 -5.079 -3.267 1.00 96.12 110 GLY A N 1
ATOM 883 C CA . GLY A 1 110 ? 5.985 -5.237 -3.867 1.00 96.12 110 GLY A CA 1
ATOM 884 C C . GLY A 1 110 ? 4.834 -4.843 -2.945 1.00 96.12 110 GLY A C 1
ATOM 885 O O . GLY A 1 110 ? 4.935 -3.902 -2.159 1.00 96.12 110 GLY A O 1
ATOM 886 N N . LEU A 1 111 ? 3.677 -5.483 -3.136 1.00 97.69 111 LEU A N 1
ATOM 887 C CA . LEU A 1 111 ? 2.430 -5.126 -2.460 1.00 97.69 111 LEU A CA 1
ATOM 888 C C . LEU A 1 111 ? 2.202 -6.035 -1.255 1.00 97.69 111 LEU A C 1
ATOM 890 O O . LEU A 1 111 ? 2.231 -7.250 -1.385 1.00 97.69 111 LEU A O 1
ATOM 894 N N . PHE A 1 112 ? 1.825 -5.440 -0.133 1.00 98.12 112 PHE A N 1
ATOM 895 C CA . PHE A 1 112 ? 1.449 -6.139 1.087 1.00 98.12 112 PHE A CA 1
ATOM 896 C C . PHE A 1 112 ? 0.011 -5.814 1.470 1.00 98.12 112 PHE A C 1
ATOM 898 O O . PHE A 1 112 ? -0.544 -4.777 1.077 1.00 98.12 112 PHE A O 1
ATOM 905 N N . SER A 1 113 ? -0.615 -6.694 2.248 1.00 97.06 113 SER A N 1
ATOM 906 C CA . SER A 1 113 ? -1.929 -6.433 2.822 1.00 97.06 113 SER A CA 1
ATOM 907 C C . SER A 1 113 ? -2.148 -7.092 4.176 1.00 97.06 113 SER A C 1
ATOM 909 O O . SER A 1 113 ? -1.661 -8.187 4.435 1.00 97.06 113 SER A O 1
ATOM 911 N N . ILE A 1 114 ? -2.971 -6.448 5.002 1.00 96.31 114 ILE A N 1
ATOM 912 C CA . ILE A 1 114 ? -3.437 -6.986 6.280 1.00 96.31 114 ILE A CA 1
ATOM 913 C C . ILE A 1 114 ? -4.933 -6.716 6.456 1.00 96.31 114 ILE A C 1
ATOM 915 O O . ILE A 1 114 ? -5.446 -5.661 6.065 1.00 96.31 114 ILE A O 1
ATOM 919 N N . ASN A 1 115 ? -5.660 -7.681 7.021 1.00 94.94 115 ASN A N 1
ATOM 920 C CA . ASN A 1 115 ? -7.051 -7.466 7.413 1.00 94.94 115 ASN A CA 1
ATOM 921 C C . ASN A 1 115 ? -7.093 -6.706 8.738 1.00 94.94 115 ASN A C 1
ATOM 923 O O . ASN A 1 115 ? -6.401 -7.083 9.674 1.00 94.94 115 ASN A O 1
ATOM 927 N N . VAL A 1 116 ? -7.954 -5.696 8.826 1.00 92.50 116 VAL A N 1
ATOM 928 C CA . VAL A 1 116 ? -8.197 -4.979 10.081 1.00 92.50 116 VAL A CA 1
ATOM 929 C C . VAL A 1 116 ? -9.088 -5.845 10.969 1.00 92.50 116 VAL A C 1
ATOM 931 O O . VAL A 1 116 ? -10.197 -6.221 10.564 1.00 92.50 116 VAL A O 1
ATOM 934 N N . VAL A 1 117 ? -8.614 -6.179 12.167 1.00 84.88 117 VAL A N 1
ATOM 935 C CA . VAL A 1 117 ? -9.312 -7.034 13.130 1.00 84.88 117 VAL A CA 1
ATOM 936 C C . VAL A 1 117 ? -10.049 -6.168 14.146 1.00 84.88 117 VAL A C 1
ATOM 938 O O . VAL A 1 117 ? -9.458 -5.518 15.010 1.00 84.88 117 VAL A O 1
ATOM 941 N N . LYS A 1 118 ? -11.383 -6.201 14.070 1.00 72.50 118 LYS A N 1
ATOM 942 C CA . LYS A 1 118 ? -12.248 -5.575 15.077 1.00 72.50 118 LYS A CA 1
ATOM 943 C C . LYS A 1 118 ? -11.981 -6.170 16.460 1.00 72.50 118 LYS A C 1
ATOM 945 O O . LYS A 1 118 ? -11.871 -7.384 16.610 1.00 72.50 118 LYS A O 1
ATOM 950 N N . GLY A 1 119 ? -11.922 -5.320 17.466 1.00 62.78 119 GLY A N 1
ATOM 951 C CA . GLY A 1 119 ? -11.581 -5.627 18.847 1.00 62.78 119 GLY A CA 1
ATOM 952 C C . GLY A 1 119 ? -10.087 -5.591 19.169 1.00 62.78 119 GLY A C 1
ATOM 953 O O . GLY A 1 119 ? -9.770 -5.606 20.354 1.00 62.78 119 GLY A O 1
ATOM 954 N N . LEU A 1 120 ? -9.179 -5.568 18.186 1.00 63.69 120 LEU A N 1
ATOM 955 C CA . LEU A 1 120 ? -7.733 -5.387 18.402 1.00 63.69 120 LEU A CA 1
ATOM 956 C C . LEU A 1 120 ? -7.289 -4.021 17.880 1.00 63.69 120 LEU A C 1
ATOM 958 O O . LEU A 1 120 ? -6.760 -3.223 18.647 1.00 63.69 120 LEU A O 1
ATOM 962 N N . ASP A 1 121 ? -7.616 -3.730 16.622 1.00 67.75 121 ASP A N 1
ATOM 963 C CA . ASP A 1 121 ? -7.180 -2.509 15.932 1.00 67.75 121 ASP A CA 1
ATOM 964 C C . ASP A 1 121 ? -8.126 -1.318 16.162 1.00 67.75 121 ASP A C 1
ATOM 966 O O . ASP A 1 121 ? -7.813 -0.184 15.812 1.00 67.75 121 ASP A O 1
ATOM 970 N N . ASP A 1 122 ? -9.318 -1.559 16.717 1.00 63.03 122 ASP A N 1
ATOM 971 C CA . ASP A 1 122 ? -10.344 -0.543 16.994 1.00 63.03 122 ASP A CA 1
ATOM 972 C C . ASP A 1 122 ? -10.508 -0.225 18.491 1.00 63.03 122 ASP A C 1
ATOM 974 O O . ASP A 1 122 ? -11.422 0.525 18.859 1.00 63.03 122 ASP A O 1
ATOM 978 N N . ARG A 1 123 ? -9.636 -0.771 19.354 1.00 61.88 123 ARG A N 1
ATOM 979 C CA . ARG A 1 123 ? -9.616 -0.401 20.772 1.00 61.88 123 ARG A CA 1
ATOM 980 C C . ARG A 1 123 ? -9.222 1.060 20.876 1.00 61.88 123 ARG A C 1
ATOM 982 O O . ARG A 1 123 ? -8.148 1.466 20.446 1.00 61.88 123 ARG A O 1
ATOM 989 N N . GLU A 1 124 ? -10.125 1.842 21.440 1.00 54.09 124 GLU A N 1
ATOM 990 C CA . GLU A 1 124 ? -9.897 3.248 21.713 1.00 54.09 124 GLU A CA 1
ATOM 991 C C . GLU A 1 124 ? -8.866 3.347 22.835 1.00 54.09 124 GLU A C 1
ATOM 993 O O . GLU A 1 124 ? -9.152 2.990 23.980 1.00 54.09 124 GLU A O 1
ATOM 998 N N . LYS A 1 125 ? -7.645 3.773 22.506 1.00 55.81 125 LYS A N 1
ATOM 999 C CA . LYS A 1 125 ? -6.712 4.202 23.543 1.00 55.81 125 LYS A CA 1
ATOM 1000 C C . LYS A 1 125 ? -7.148 5.595 23.988 1.00 55.81 125 LYS A C 1
ATOM 1002 O O . LYS A 1 125 ? -7.211 6.525 23.186 1.00 55.81 125 LYS A O 1
ATOM 1007 N N . SER A 1 126 ? -7.569 5.692 25.246 1.00 45.00 126 SER A N 1
ATOM 1008 C CA . SER A 1 126 ? -7.954 6.949 25.888 1.00 45.00 126 SER A CA 1
ATOM 1009 C C . SER A 1 126 ? -6.755 7.906 25.905 1.00 45.00 126 SER A C 1
ATOM 1011 O O . SER A 1 126 ? -5.638 7.495 26.191 1.00 45.00 126 SER A O 1
ATOM 1013 N N . TYR A 1 127 ? -6.991 9.168 25.548 1.00 49.78 127 TYR A N 1
ATOM 1014 C CA . TYR A 1 127 ? -5.972 10.161 25.183 1.00 49.78 127 TYR A CA 1
ATOM 1015 C C . TYR A 1 127 ? -5.364 10.952 26.357 1.00 49.78 127 TYR A C 1
ATOM 1017 O O . TYR A 1 127 ? -4.870 12.059 26.139 1.00 49.78 127 TYR A O 1
ATOM 1025 N N . ASP A 1 128 ? -5.381 10.426 27.582 1.00 48.16 128 ASP A N 1
ATOM 1026 C CA . ASP A 1 128 ? -4.943 11.200 28.757 1.00 48.16 128 ASP A CA 1
ATOM 1027 C C . ASP A 1 128 ? -3.452 11.097 29.113 1.00 48.16 128 ASP A C 1
ATOM 1029 O O . ASP A 1 128 ? -3.011 11.779 30.031 1.00 48.16 128 ASP A O 1
ATOM 1033 N N . ASP A 1 129 ? -2.633 10.379 28.339 1.00 53.91 129 ASP A N 1
ATOM 1034 C CA . ASP A 1 129 ? -1.188 10.317 28.580 1.00 53.91 129 ASP A CA 1
ATOM 1035 C C . ASP A 1 129 ? -0.388 10.906 27.408 1.00 53.91 129 ASP A C 1
ATOM 1037 O O . ASP A 1 129 ? 0.118 10.231 26.509 1.00 53.91 129 ASP A O 1
ATOM 1041 N N . VAL A 1 130 ? -0.199 12.230 27.456 1.00 56.69 130 VAL A N 1
ATOM 1042 C CA . VAL A 1 130 ? 0.828 12.943 26.665 1.00 56.69 130 VAL A CA 1
ATOM 1043 C C . VAL A 1 130 ? 2.217 12.308 26.870 1.00 56.69 130 VAL A C 1
ATOM 1045 O O . VAL A 1 130 ? 3.076 12.390 25.987 1.00 56.69 130 VAL A O 1
ATOM 1048 N N . GLU A 1 131 ? 2.431 11.652 28.015 1.00 55.53 131 GLU A N 1
ATOM 1049 C CA . GLU A 1 131 ? 3.607 10.833 28.308 1.00 55.53 131 GLU A CA 1
ATOM 1050 C C . GLU A 1 131 ? 3.636 9.517 27.524 1.00 55.53 131 GLU A C 1
ATOM 1052 O O . GLU A 1 131 ? 4.658 9.273 26.893 1.00 55.53 131 GLU A O 1
ATOM 1057 N N . GLU A 1 132 ? 2.543 8.749 27.420 1.00 56.53 132 GLU A N 1
ATOM 1058 C CA . GLU A 1 132 ? 2.498 7.530 26.587 1.00 56.53 132 GLU A CA 1
ATOM 1059 C C . GLU A 1 132 ? 2.741 7.847 25.111 1.00 56.53 132 GLU A C 1
ATOM 1061 O O . GLU A 1 132 ? 3.443 7.110 24.424 1.00 56.53 132 GLU A O 1
ATOM 1066 N N 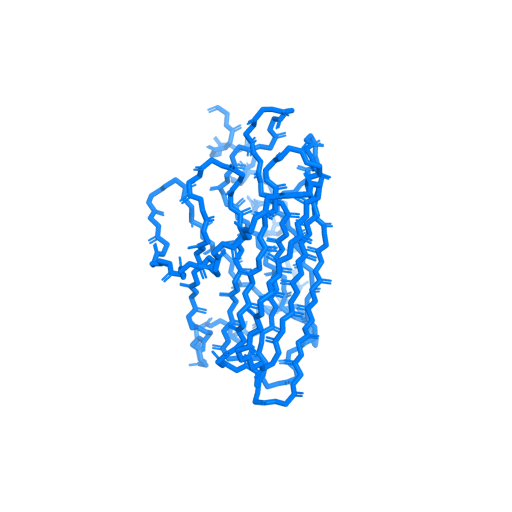. ARG A 1 133 ? 2.229 8.975 24.604 1.00 54.31 133 ARG A N 1
ATOM 1067 C CA . ARG A 1 133 ? 2.507 9.399 23.224 1.00 54.31 133 ARG A CA 1
ATOM 1068 C C . ARG A 1 133 ? 3.981 9.749 23.021 1.00 54.31 133 ARG A C 1
ATOM 1070 O O . ARG A 1 133 ? 4.569 9.348 22.022 1.00 54.31 133 ARG A O 1
ATOM 1077 N N . ARG A 1 134 ? 4.597 10.459 23.971 1.00 57.94 134 ARG A N 1
ATOM 1078 C CA . ARG A 1 134 ? 6.042 10.744 23.951 1.00 57.94 134 ARG A CA 1
ATOM 1079 C C . ARG A 1 134 ? 6.877 9.490 24.149 1.00 57.94 134 ARG A C 1
ATOM 1081 O O . ARG A 1 134 ? 7.996 9.444 23.650 1.00 57.94 134 ARG A O 1
ATOM 1088 N N . GLU A 1 135 ? 6.373 8.504 24.876 1.00 60.16 135 GLU A N 1
ATOM 1089 C CA . GLU A 1 135 ? 7.015 7.211 25.060 1.00 60.16 135 GLU A CA 1
ATOM 1090 C C . GLU A 1 135 ? 6.882 6.345 23.823 1.00 60.16 135 GLU A C 1
ATOM 1092 O O . GLU A 1 135 ? 7.874 5.756 23.444 1.00 60.16 135 GLU A O 1
ATOM 1097 N N . LEU A 1 136 ? 5.754 6.336 23.119 1.00 57.44 136 LEU A N 1
ATOM 1098 C CA . LEU A 1 136 ? 5.619 5.668 21.825 1.00 57.44 136 LEU A CA 1
ATOM 1099 C C . LEU A 1 136 ? 6.458 6.364 20.747 1.00 57.44 136 LEU A C 1
ATOM 1101 O O . LEU A 1 136 ? 7.126 5.685 19.978 1.00 57.44 136 LEU A O 1
ATOM 1105 N N . GLU A 1 137 ? 6.517 7.699 20.735 1.00 57.38 137 GLU A N 1
ATOM 1106 C CA . GLU A 1 137 ? 7.408 8.472 19.855 1.00 57.38 137 GLU A CA 1
ATOM 1107 C C . GLU A 1 137 ? 8.892 8.257 20.208 1.00 57.38 137 GLU A C 1
ATOM 1109 O O . GLU A 1 137 ? 9.735 8.173 19.315 1.00 57.38 137 GLU A O 1
ATOM 1114 N N . LYS A 1 138 ? 9.234 8.110 21.497 1.00 57.06 138 LYS A N 1
ATOM 1115 C CA . LYS A 1 138 ? 10.590 7.750 21.947 1.00 57.06 138 LYS A CA 1
ATOM 1116 C C . LYS A 1 138 ? 10.920 6.289 21.693 1.00 57.06 138 LYS A C 1
ATOM 1118 O O . LYS A 1 138 ? 12.046 6.014 21.325 1.00 57.06 138 LYS A O 1
ATOM 1123 N N . VAL A 1 139 ? 9.996 5.361 21.904 1.00 54.97 139 VAL A N 1
ATOM 1124 C CA . VAL A 1 139 ? 10.170 3.924 21.673 1.00 54.97 139 VAL A CA 1
ATOM 1125 C C . VAL A 1 139 ? 10.305 3.685 20.181 1.00 54.97 139 VAL A C 1
ATOM 1127 O O . VAL A 1 139 ? 11.229 2.986 19.794 1.00 54.97 139 VAL A O 1
ATOM 1130 N N . ALA A 1 140 ? 9.509 4.358 19.348 1.00 49.53 140 ALA A N 1
ATOM 1131 C CA . ALA A 1 140 ? 9.775 4.474 17.923 1.00 49.53 140 ALA A CA 1
ATOM 1132 C C . ALA A 1 140 ? 11.190 5.043 17.707 1.00 49.53 140 ALA A C 1
ATOM 1134 O O . ALA A 1 140 ? 12.047 4.357 17.166 1.00 49.53 140 ALA A O 1
ATOM 1135 N N . GLY A 1 141 ? 11.517 6.227 18.228 1.00 49.69 141 GLY A N 1
ATOM 1136 C CA . GLY A 1 141 ? 12.850 6.828 18.064 1.00 49.69 141 GLY A CA 1
ATOM 1137 C C . GLY A 1 141 ? 14.044 6.008 18.597 1.00 49.69 141 GLY A C 1
ATOM 1138 O O . GLY A 1 141 ? 15.174 6.258 18.186 1.00 49.69 141 GLY A O 1
ATOM 1139 N N . ILE A 1 142 ? 13.820 5.051 19.502 1.00 49.00 142 ILE A N 1
ATOM 1140 C CA . ILE A 1 142 ? 14.824 4.145 20.084 1.00 49.00 142 ILE A CA 1
ATOM 1141 C C . ILE A 1 142 ? 14.890 2.818 19.313 1.00 49.00 142 ILE A C 1
ATOM 1143 O O . ILE A 1 142 ? 15.978 2.271 19.173 1.00 49.00 142 ILE A O 1
ATOM 1147 N N . LEU A 1 143 ? 13.763 2.311 18.803 1.00 39.38 143 LEU A N 1
ATOM 1148 C CA . LEU A 1 143 ? 13.700 1.136 17.922 1.00 39.38 143 LEU A CA 1
ATOM 1149 C C . LEU A 1 143 ? 14.229 1.446 16.511 1.00 39.38 143 LEU A C 1
ATOM 1151 O O . LEU A 1 143 ? 14.741 0.550 15.852 1.00 39.38 143 LEU A O 1
ATOM 1155 N N . PHE A 1 144 ? 14.159 2.710 16.079 1.00 43.62 144 PHE A N 1
ATOM 1156 C CA . PHE A 1 144 ? 14.614 3.207 14.774 1.00 43.62 144 PHE A CA 1
ATOM 1157 C C . PHE A 1 144 ? 16.025 3.840 14.802 1.00 43.62 144 PHE A C 1
ATOM 1159 O O . PHE A 1 144 ? 16.284 4.800 14.069 1.00 43.62 144 PHE A O 1
ATOM 1166 N N . ARG A 1 145 ? 16.941 3.344 15.649 1.00 39.06 145 ARG A N 1
ATOM 1167 C CA . ARG A 1 145 ? 18.347 3.791 15.691 1.00 39.06 145 ARG A CA 1
ATOM 1168 C C . ARG A 1 145 ? 19.341 2.691 15.346 1.00 39.06 145 ARG A C 1
ATOM 1170 O O . ARG A 1 145 ? 19.164 1.563 15.848 1.00 39.06 145 ARG A O 1
#

Foldseek 3Di:
DVPKFWWADLPVRDIDIDPDDDFDDDPNDTTDTFDADAADPQFDWDWADDPQKTKIATNHAQAQVKHWQKKWFDAPPDIDIDGDHGPDGRIDIDGPRRGFKMWIAISPPTIHMDGDDPPPNNPDDDDPPPPVVVVVVVVVVVVVD

Radius of gyration: 16.01 Å; chains: 1; bounding box: 36×24×52 Å